Protein AF-A0A135WRJ0-F1 (afdb_monomer)

Mean predicted aligned error: 11.61 Å

Structure (mmCIF, N/CA/C/O backbone):
data_AF-A0A135WRJ0-F1
#
_entry.id   AF-A0A135WRJ0-F1
#
loop_
_atom_site.group_PDB
_atom_site.id
_atom_site.type_symbol
_atom_site.label_atom_id
_atom_site.label_alt_id
_atom_site.label_comp_id
_atom_site.label_asym_id
_atom_site.label_entity_id
_atom_site.label_seq_id
_atom_site.pdbx_PDB_ins_code
_atom_site.Cartn_x
_atom_site.Cartn_y
_atom_site.Cartn_z
_atom_site.occupancy
_atom_site.B_iso_or_equiv
_atom_site.auth_seq_id
_atom_site.auth_comp_id
_atom_site.auth_asym_id
_atom_site.auth_atom_id
_atom_site.pdbx_PDB_model_num
ATOM 1 N N . MET A 1 1 ? -26.596 18.236 38.474 1.00 47.88 1 MET A N 1
ATOM 2 C CA . MET A 1 1 ? -25.865 18.207 37.183 1.00 47.88 1 MET A CA 1
ATOM 3 C C . MET A 1 1 ? -24.815 17.084 37.074 1.00 47.88 1 MET A C 1
ATOM 5 O O . MET A 1 1 ? -24.027 17.114 36.145 1.00 47.88 1 MET A O 1
ATOM 9 N N . LEU A 1 2 ? -24.819 16.057 37.942 1.00 45.91 2 LEU A N 1
ATOM 10 C CA . LEU A 1 2 ? -23.877 14.919 37.869 1.00 45.91 2 LEU A CA 1
ATOM 11 C C . LEU A 1 2 ? -24.401 13.716 37.052 1.00 45.91 2 LEU A C 1
ATOM 13 O O . LEU A 1 2 ? -23.610 12.980 36.483 1.00 45.91 2 LEU A O 1
ATOM 17 N N . GLY A 1 3 ? -25.723 13.526 36.941 1.00 39.59 3 GLY A N 1
ATOM 18 C CA . GLY A 1 3 ? -26.304 12.388 36.202 1.00 39.59 3 GLY A CA 1
ATOM 19 C C . GLY A 1 3 ? -26.286 12.523 34.671 1.00 39.59 3 GLY A C 1
ATOM 20 O O . GLY A 1 3 ? -26.292 11.522 33.960 1.00 39.59 3 GLY A O 1
ATOM 21 N N . VAL A 1 4 ? -26.221 13.753 34.148 1.00 51.75 4 VAL A N 1
ATOM 22 C CA . VAL A 1 4 ? -26.185 14.024 32.695 1.00 51.75 4 VAL A CA 1
ATOM 23 C C . VAL A 1 4 ? -24.780 13.797 32.124 1.00 51.75 4 VAL A C 1
ATOM 25 O O . VAL A 1 4 ? -24.621 13.288 31.024 1.00 51.75 4 VAL A O 1
ATOM 28 N N . SER A 1 5 ? -23.734 14.118 32.885 1.00 48.38 5 SER A N 1
ATOM 29 C CA . SER A 1 5 ? -22.344 13.928 32.457 1.00 48.38 5 SER A CA 1
ATOM 30 C C . SER A 1 5 ? -21.907 12.459 32.455 1.00 48.38 5 SER A C 1
ATOM 32 O O . SER A 1 5 ? -21.094 12.079 31.616 1.00 48.38 5 SER A O 1
ATOM 34 N N . ILE A 1 6 ? -22.463 11.632 33.348 1.00 54.59 6 ILE A N 1
ATOM 35 C CA . ILE A 1 6 ? -22.231 10.177 33.366 1.00 54.59 6 ILE A CA 1
ATOM 36 C C . ILE A 1 6 ? -22.906 9.525 32.152 1.00 54.59 6 ILE A C 1
ATOM 38 O O . ILE A 1 6 ? -22.242 8.854 31.372 1.00 54.59 6 ILE A O 1
ATOM 42 N N . SER A 1 7 ? -24.183 9.838 31.907 1.00 58.84 7 SER A N 1
ATOM 43 C CA . SER A 1 7 ? -24.935 9.295 30.766 1.00 58.84 7 SER A CA 1
ATOM 44 C C . SER A 1 7 ? -24.364 9.702 29.401 1.00 58.84 7 SER A C 1
ATOM 46 O O . SER A 1 7 ? -24.339 8.877 28.491 1.00 58.84 7 SER A O 1
ATOM 48 N N . ILE A 1 8 ? -23.835 10.925 29.251 1.00 60.06 8 ILE A N 1
ATOM 49 C CA . ILE A 1 8 ? -23.139 11.336 28.018 1.00 60.06 8 ILE A CA 1
ATOM 50 C C . ILE A 1 8 ? -21.846 10.533 27.818 1.00 60.06 8 ILE A C 1
ATOM 52 O O . ILE A 1 8 ? -21.597 10.063 26.710 1.00 60.06 8 ILE A O 1
ATOM 56 N N . ARG A 1 9 ? -21.039 10.330 28.868 1.00 54.25 9 ARG A N 1
ATOM 57 C CA . ARG A 1 9 ? -19.802 9.534 28.780 1.00 54.25 9 ARG A CA 1
ATOM 58 C C . ARG A 1 9 ? -20.072 8.077 28.432 1.00 54.25 9 ARG A C 1
ATOM 60 O O . ARG A 1 9 ? -19.397 7.541 27.560 1.00 54.25 9 ARG A O 1
ATOM 67 N N . ASP A 1 10 ? -21.067 7.468 29.063 1.00 59.50 10 ASP A N 1
ATOM 68 C CA . ASP A 1 10 ? -21.429 6.077 28.791 1.00 59.50 10 ASP A CA 1
ATOM 69 C C . ASP A 1 10 ? -21.980 5.926 27.366 1.00 59.50 10 ASP A C 1
ATOM 71 O O . ASP A 1 10 ? -21.628 4.987 26.658 1.00 59.50 10 ASP A O 1
ATOM 75 N N . SER A 1 11 ? -22.750 6.911 26.888 1.00 59.44 11 SER A N 1
ATOM 76 C CA . SER A 1 11 ? -23.227 6.935 25.500 1.00 59.44 11 SER A CA 1
ATOM 77 C C . SER A 1 11 ? -22.118 7.166 24.466 1.00 59.44 11 SER A C 1
ATOM 79 O O . SER A 1 11 ? -22.224 6.664 23.351 1.00 59.44 11 SER A O 1
ATOM 81 N N . ALA A 1 12 ? -21.054 7.897 24.813 1.00 60.91 12 ALA A N 1
ATOM 82 C CA . ALA A 1 12 ? -19.898 8.096 23.940 1.00 60.91 12 ALA A CA 1
ATOM 83 C C . ALA A 1 12 ? -19.056 6.817 23.826 1.00 60.91 12 ALA A C 1
ATOM 85 O O . ALA A 1 12 ? -18.708 6.426 22.719 1.00 60.91 12 ALA A O 1
ATOM 86 N N . LYS A 1 13 ? -18.830 6.120 24.948 1.00 61.38 13 LYS A N 1
ATOM 87 C CA . LYS A 1 13 ? -18.136 4.823 24.970 1.00 61.38 13 LYS A CA 1
ATOM 88 C C . LYS A 1 13 ? -18.880 3.742 24.188 1.00 6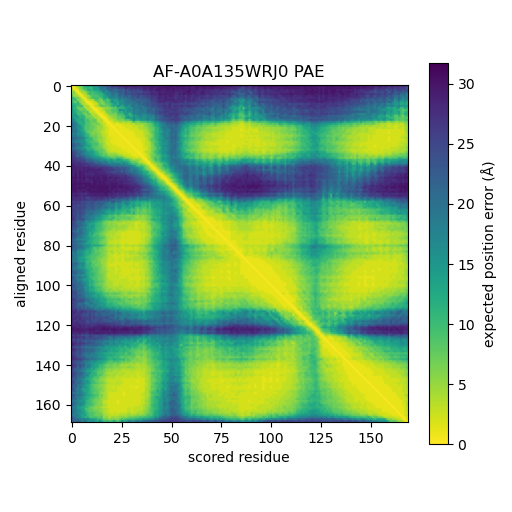1.38 13 LYS A C 1
ATOM 90 O O . LYS A 1 13 ? -18.259 2.981 23.459 1.00 61.38 13 LYS A O 1
ATOM 95 N N . LEU A 1 14 ? -20.209 3.693 24.312 1.00 60.97 14 LEU A N 1
ATOM 96 C CA . LEU A 1 14 ? -21.043 2.781 23.522 1.00 60.97 14 LEU A CA 1
ATOM 97 C C . LEU A 1 14 ? -20.924 3.068 22.020 1.00 60.97 14 LEU A C 1
ATOM 99 O O . LEU A 1 14 ? -20.727 2.143 21.246 1.00 60.97 14 LEU A O 1
ATOM 103 N N . ARG A 1 15 ? -20.952 4.346 21.613 1.00 60.03 15 ARG A N 1
ATOM 104 C CA . ARG A 1 15 ? -20.763 4.727 20.202 1.00 60.03 15 ARG A CA 1
ATOM 105 C C . ARG A 1 15 ? -19.375 4.389 19.668 1.00 60.03 15 ARG A C 1
ATOM 107 O O . ARG A 1 15 ? -19.275 3.998 18.515 1.00 60.03 15 ARG A O 1
ATOM 114 N N . GLU A 1 16 ? -18.324 4.558 20.469 1.00 64.62 16 GLU A N 1
ATOM 115 C CA . GLU A 1 16 ? -16.969 4.152 20.075 1.00 64.62 16 GLU A CA 1
ATOM 116 C C . GLU A 1 16 ? -16.886 2.636 19.874 1.00 64.62 16 GLU A C 1
ATOM 118 O O . GLU A 1 16 ? -16.335 2.193 18.869 1.00 64.62 16 GLU A O 1
ATOM 123 N N . LYS A 1 17 ? -17.508 1.848 20.761 1.00 65.31 17 LYS A N 1
ATOM 124 C CA . LYS A 1 17 ? -17.541 0.384 20.651 1.00 65.31 17 LYS A CA 1
ATOM 125 C C . LYS A 1 17 ? -18.389 -0.110 19.471 1.00 65.31 17 LYS A C 1
ATOM 127 O O . LYS A 1 17 ? -18.013 -1.083 18.827 1.00 65.31 17 LYS A O 1
ATOM 132 N N . ASP A 1 18 ? -19.476 0.587 19.143 1.00 70.06 18 ASP A N 1
ATOM 133 C CA . ASP A 1 18 ? -20.312 0.296 17.969 1.00 70.06 18 ASP A CA 1
ATOM 134 C C . ASP A 1 18 ? -19.599 0.609 16.634 1.00 70.06 18 ASP A C 1
ATOM 136 O O . ASP A 1 18 ? -19.946 0.034 15.602 1.00 70.06 18 ASP A O 1
ATOM 140 N N . ASP A 1 19 ? -18.600 1.500 16.639 1.00 82.25 19 ASP A N 1
ATOM 141 C CA . ASP A 1 19 ? -17.831 1.898 15.448 1.00 82.25 19 ASP A CA 1
ATOM 142 C C . ASP A 1 19 ? -16.608 0.987 15.196 1.00 82.25 19 ASP A C 1
ATOM 144 O O . ASP A 1 19 ? -16.142 0.867 14.060 1.00 82.25 19 ASP A O 1
ATOM 148 N N . LEU A 1 20 ? -16.113 0.282 16.227 1.00 84.56 20 LEU A N 1
ATOM 149 C CA . LEU A 1 20 ? -14.962 -0.634 16.136 1.00 84.56 20 LEU A CA 1
ATOM 150 C C . LEU A 1 20 ? -15.109 -1.713 15.045 1.00 84.56 20 LEU A C 1
ATOM 152 O O . LEU A 1 20 ? -14.179 -1.848 14.248 1.00 84.56 20 LEU A O 1
ATOM 156 N N . PRO A 1 21 ? -16.246 -2.431 14.907 1.00 86.81 21 PRO A N 1
ATOM 157 C CA . PRO A 1 21 ? -16.413 -3.411 13.831 1.00 86.81 21 PRO A CA 1
ATOM 158 C C . PRO A 1 21 ? -16.265 -2.795 12.433 1.00 86.81 21 PRO A C 1
ATOM 160 O O . PRO A 1 21 ? -15.706 -3.414 11.528 1.00 86.81 21 PRO A O 1
ATOM 163 N N . GLY A 1 22 ? -16.732 -1.554 12.256 1.00 87.69 22 GLY A N 1
ATOM 164 C CA . GLY A 1 22 ? -16.588 -0.820 11.001 1.00 87.69 22 GLY A CA 1
ATOM 165 C C . GLY A 1 22 ? -15.132 -0.471 10.694 1.00 87.69 22 GLY A C 1
ATOM 166 O O . GLY A 1 22 ? -14.709 -0.565 9.542 1.00 87.69 22 GLY A O 1
ATOM 167 N N . LYS A 1 23 ? -14.349 -0.107 11.714 1.00 89.62 23 LYS A N 1
ATOM 168 C CA . LYS A 1 23 ? -12.910 0.166 11.579 1.00 89.62 23 LYS A CA 1
ATOM 169 C C . LYS A 1 23 ? -12.112 -1.101 11.276 1.00 89.62 23 LYS A C 1
ATOM 171 O O . LYS A 1 23 ? -11.276 -1.073 10.378 1.00 89.62 23 LYS A O 1
ATOM 176 N N . ILE A 1 24 ? -12.414 -2.203 11.964 1.00 89.81 24 ILE A N 1
ATOM 177 C CA . ILE A 1 24 ? -11.788 -3.516 11.742 1.00 89.81 24 ILE A CA 1
ATOM 178 C C . ILE A 1 24 ? -12.018 -3.972 10.298 1.00 89.81 24 ILE A C 1
ATOM 180 O O . ILE A 1 24 ? -11.052 -4.231 9.585 1.00 89.81 24 ILE A O 1
ATOM 184 N N . SER A 1 25 ? -13.266 -3.935 9.817 1.00 90.50 25 SER A N 1
ATOM 185 C CA . SER A 1 25 ? -13.593 -4.314 8.435 1.00 90.50 25 SER A CA 1
ATOM 186 C C . SER A 1 25 ? -12.852 -3.470 7.388 1.00 90.50 25 SER A C 1
ATOM 188 O O . SER A 1 25 ? -12.479 -3.971 6.330 1.00 90.50 25 SER A O 1
ATOM 190 N N . ARG A 1 26 ? -12.598 -2.185 7.666 1.00 90.81 26 ARG A N 1
ATOM 191 C CA . ARG A 1 26 ? -11.807 -1.319 6.774 1.00 90.81 26 ARG A CA 1
ATOM 192 C C . ARG A 1 26 ? -10.330 -1.689 6.759 1.00 90.81 26 ARG A C 1
ATOM 194 O O . ARG A 1 26 ? -9.721 -1.629 5.695 1.00 90.81 26 ARG A O 1
ATOM 201 N N . ILE A 1 27 ? -9.758 -2.060 7.906 1.00 90.62 27 ILE A N 1
ATOM 202 C CA . ILE A 1 27 ? -8.380 -2.559 7.959 1.00 90.62 27 ILE A CA 1
ATOM 203 C C . ILE A 1 27 ? -8.262 -3.872 7.189 1.00 90.62 27 ILE A C 1
ATOM 205 O O . ILE A 1 27 ? -7.342 -4.007 6.393 1.00 90.62 27 ILE A O 1
ATOM 209 N N . GLU A 1 28 ? -9.208 -4.793 7.364 1.00 89.56 28 GLU A N 1
ATOM 210 C CA . GLU A 1 28 ? -9.234 -6.073 6.643 1.00 89.56 28 GLU A CA 1
ATOM 211 C C . GLU A 1 28 ? -9.296 -5.857 5.126 1.00 89.56 28 GLU A C 1
ATOM 213 O O . GLU A 1 28 ? -8.455 -6.377 4.400 1.00 89.56 28 GLU A O 1
ATOM 218 N N . ASN A 1 29 ? -10.187 -4.980 4.647 1.00 91.56 29 ASN A N 1
ATOM 219 C CA . ASN A 1 29 ? -10.241 -4.619 3.226 1.00 91.56 29 ASN A CA 1
ATOM 220 C C . ASN A 1 29 ? -8.918 -4.013 2.720 1.00 91.56 29 ASN A C 1
ATOM 222 O O . ASN A 1 29 ? -8.497 -4.282 1.593 1.00 91.56 29 ASN A O 1
ATOM 226 N N . ALA A 1 30 ? -8.262 -3.176 3.530 1.00 89.44 30 ALA A N 1
ATOM 227 C CA . ALA A 1 30 ? -6.980 -2.584 3.168 1.00 89.44 30 ALA A CA 1
ATOM 228 C C . ALA A 1 30 ? -5.862 -3.640 3.120 1.00 89.44 30 ALA A C 1
ATOM 230 O O . ALA A 1 30 ? -5.056 -3.610 2.192 1.00 89.44 30 ALA A O 1
ATOM 231 N N . ILE A 1 31 ? -5.837 -4.586 4.063 1.00 88.44 31 ILE A N 1
ATOM 232 C CA . ILE A 1 31 ? -4.907 -5.724 4.074 1.00 88.44 31 ILE A CA 1
ATOM 233 C C . ILE A 1 31 ? -5.119 -6.592 2.829 1.00 88.44 31 ILE A C 1
ATOM 235 O O . ILE A 1 31 ? -4.153 -6.821 2.106 1.00 88.44 31 ILE A O 1
ATOM 239 N N . ASP A 1 32 ? -6.362 -6.946 2.492 1.00 87.38 32 ASP A N 1
ATOM 240 C CA . ASP A 1 32 ? -6.693 -7.717 1.283 1.00 87.38 32 ASP A CA 1
ATOM 241 C C . ASP A 1 32 ? -6.173 -7.038 0.004 1.00 87.38 32 ASP A C 1
ATOM 243 O O . ASP A 1 32 ? -5.689 -7.687 -0.928 1.00 87.38 32 ASP A O 1
ATOM 247 N N . ILE A 1 33 ? -6.260 -5.704 -0.073 1.00 86.69 33 ILE A N 1
ATOM 248 C CA . ILE A 1 33 ? -5.697 -4.943 -1.196 1.00 86.69 33 ILE A CA 1
ATOM 249 C C . ILE A 1 33 ? -4.172 -5.091 -1.234 1.00 86.69 33 ILE A C 1
ATOM 251 O O . ILE A 1 33 ? -3.619 -5.292 -2.315 1.00 86.69 33 ILE A O 1
ATOM 255 N N . LEU A 1 34 ? -3.493 -4.984 -0.089 1.00 84.69 34 LEU A N 1
ATOM 256 C CA . LEU A 1 34 ? -2.032 -5.065 0.003 1.00 84.69 34 LEU A CA 1
ATOM 257 C C . LEU A 1 34 ? -1.502 -6.475 -0.292 1.00 84.69 34 LEU A C 1
ATOM 259 O O . LEU A 1 34 ? -0.503 -6.605 -0.999 1.00 84.69 34 LEU A O 1
ATOM 263 N N . GLU A 1 35 ? -2.181 -7.526 0.167 1.00 79.25 35 GLU A N 1
ATOM 264 C CA . GLU A 1 35 ? -1.804 -8.916 -0.119 1.00 79.25 35 GLU A CA 1
ATOM 265 C C . GLU A 1 35 ? -1.835 -9.204 -1.628 1.00 79.25 35 GLU A C 1
ATOM 267 O O . GLU A 1 35 ? -0.894 -9.771 -2.193 1.00 79.25 35 GLU A O 1
ATOM 272 N N . ARG A 1 36 ? -2.850 -8.692 -2.332 1.00 73.56 36 ARG A N 1
ATOM 273 C CA . ARG A 1 36 ? -2.940 -8.809 -3.797 1.00 73.56 36 ARG A CA 1
ATOM 274 C C . ARG A 1 36 ? -1.803 -8.090 -4.522 1.00 73.56 36 ARG A C 1
ATOM 276 O O . ARG A 1 36 ? -1.426 -8.509 -5.612 1.00 73.56 36 ARG A O 1
ATOM 283 N N . VAL A 1 37 ? -1.229 -7.037 -3.935 1.00 71.12 37 VAL A N 1
ATOM 284 C CA . VAL A 1 37 ? -0.036 -6.370 -4.486 1.00 71.12 37 VAL A CA 1
ATOM 285 C C . VAL A 1 37 ? 1.199 -7.254 -4.353 1.00 71.12 37 VAL A C 1
ATOM 287 O O . VAL A 1 37 ? 1.966 -7.377 -5.307 1.00 71.12 37 VAL A O 1
ATOM 290 N N . THR A 1 38 ? 1.376 -7.925 -3.214 1.00 60.59 38 THR A N 1
ATOM 291 C CA . THR A 1 38 ? 2.508 -8.845 -3.020 1.00 60.59 38 THR A CA 1
ATOM 292 C C . THR A 1 38 ? 2.460 -10.069 -3.941 1.00 60.59 38 THR A C 1
ATOM 294 O O . THR A 1 38 ? 3.509 -10.583 -4.332 1.00 60.59 38 THR A O 1
ATOM 297 N N . GLU A 1 39 ? 1.271 -10.502 -4.368 1.00 54.69 39 GLU A N 1
ATOM 298 C CA . GLU A 1 39 ? 1.111 -11.562 -5.374 1.00 54.69 39 GLU A CA 1
ATOM 299 C C . GLU A 1 39 ? 1.526 -11.119 -6.788 1.00 54.69 39 GLU A C 1
ATOM 301 O O . GLU A 1 39 ? 2.074 -11.922 -7.548 1.00 54.69 39 GLU A O 1
ATOM 306 N N . ILE A 1 40 ? 1.313 -9.843 -7.136 1.00 53.94 40 ILE A N 1
ATOM 307 C CA . ILE A 1 40 ? 1.732 -9.263 -8.425 1.00 53.94 40 ILE A CA 1
ATOM 308 C C . ILE A 1 40 ? 3.268 -9.236 -8.529 1.00 53.94 40 ILE A C 1
ATOM 310 O O . ILE A 1 40 ? 3.820 -9.536 -9.590 1.00 53.94 40 ILE A O 1
ATOM 314 N N . ASP A 1 41 ? 3.961 -8.965 -7.421 1.00 45.47 41 ASP A N 1
ATOM 315 C CA . ASP A 1 41 ? 5.427 -8.854 -7.361 1.00 45.47 41 ASP A CA 1
ATOM 316 C C . ASP A 1 41 ? 6.137 -10.230 -7.461 1.00 45.47 41 ASP A C 1
ATOM 318 O O . ASP A 1 41 ? 7.195 -10.375 -8.078 1.00 45.47 41 ASP A O 1
ATOM 322 N N . LEU A 1 42 ? 5.511 -11.303 -6.954 1.00 37.72 42 LEU A N 1
ATOM 323 C CA . LEU A 1 42 ? 6.041 -12.677 -7.038 1.00 37.72 42 LEU A CA 1
ATOM 324 C C . LEU A 1 42 ? 5.942 -13.306 -8.441 1.00 37.72 42 LEU A C 1
ATOM 326 O O . LEU A 1 42 ? 6.591 -14.322 -8.706 1.00 37.72 42 LEU A O 1
ATOM 330 N N . ALA A 1 43 ? 5.167 -12.717 -9.356 1.00 35.69 43 ALA A N 1
ATOM 331 C CA . ALA A 1 43 ? 5.040 -13.200 -10.731 1.00 35.69 43 ALA A CA 1
ATOM 332 C C . ALA A 1 43 ? 6.171 -12.709 -11.656 1.00 35.69 43 ALA A C 1
ATOM 334 O O . ALA A 1 43 ? 6.402 -13.306 -12.713 1.00 35.69 43 ALA A O 1
ATOM 335 N N . PHE A 1 44 ? 6.918 -11.669 -11.267 1.00 41.06 44 PHE A N 1
ATOM 336 C CA . PHE A 1 44 ? 8.042 -11.136 -12.043 1.00 41.06 44 PHE A CA 1
ATOM 337 C C . PHE A 1 44 ? 9.346 -11.904 -11.741 1.00 41.06 44 PHE A C 1
ATOM 339 O O . PHE A 1 44 ? 10.383 -11.348 -11.374 1.00 41.06 44 PHE A O 1
ATOM 346 N N . ASP A 1 45 ? 9.306 -13.236 -11.873 1.00 37.72 45 ASP A N 1
ATOM 347 C CA . ASP A 1 45 ? 10.476 -14.088 -11.659 1.00 37.72 45 ASP A CA 1
ATOM 348 C C . ASP A 1 45 ? 11.536 -13.836 -12.747 1.00 37.72 45 ASP A C 1
ATOM 350 O O . ASP A 1 45 ? 11.454 -14.301 -13.893 1.00 37.72 45 ASP A O 1
ATOM 354 N N . ALA A 1 46 ? 12.592 -13.130 -12.337 1.00 37.84 46 ALA A N 1
ATOM 355 C CA . ALA A 1 46 ? 13.803 -12.842 -13.098 1.00 37.84 46 ALA A CA 1
ATOM 356 C C . ALA A 1 46 ? 14.528 -14.098 -13.637 1.00 37.84 46 ALA A C 1
ATOM 358 O O . ALA A 1 46 ? 15.485 -13.978 -14.405 1.00 37.84 46 ALA A O 1
ATOM 359 N N . ARG A 1 47 ? 14.115 -15.317 -13.257 1.00 35.94 47 ARG A N 1
ATOM 360 C CA . ARG A 1 47 ? 14.680 -16.571 -13.784 1.00 35.94 47 ARG A CA 1
ATOM 361 C C . ARG A 1 47 ? 14.085 -17.025 -15.114 1.00 35.94 47 ARG A C 1
ATOM 363 O O . ARG A 1 47 ? 14.731 -17.827 -15.789 1.00 35.94 47 ARG A O 1
ATOM 370 N N . SER A 1 48 ? 12.926 -16.516 -15.536 1.00 38.59 48 SER A N 1
ATOM 371 C CA . SER A 1 48 ? 12.309 -16.965 -16.796 1.00 38.59 48 SER A CA 1
ATOM 372 C C . SER A 1 48 ? 12.938 -16.349 -18.058 1.00 38.59 48 SER A C 1
ATOM 374 O O . SER A 1 48 ? 12.683 -16.823 -19.162 1.00 38.59 48 SER A O 1
ATOM 376 N N . HIS A 1 49 ? 13.804 -15.337 -17.921 1.00 38.34 49 HIS A N 1
ATOM 377 C CA . HIS A 1 49 ? 14.359 -14.576 -19.052 1.00 38.34 49 HIS A CA 1
ATOM 378 C C . HIS A 1 49 ? 15.828 -14.912 -19.368 1.00 38.34 49 HIS A C 1
ATOM 380 O O . HIS A 1 49 ? 16.540 -14.131 -20.001 1.00 38.34 49 HIS A O 1
ATOM 386 N N . LYS A 1 50 ? 16.314 -16.099 -18.977 1.00 30.58 50 LYS A N 1
ATOM 387 C CA . LYS A 1 50 ? 17.598 -16.598 -19.491 1.00 30.58 50 LYS A CA 1
ATOM 388 C C . LYS A 1 50 ? 17.455 -16.936 -20.980 1.00 30.58 50 LYS A C 1
ATOM 390 O O . LYS A 1 50 ? 16.827 -17.923 -21.345 1.00 30.58 50 LYS A O 1
ATOM 395 N N . ASN A 1 51 ? 18.116 -16.139 -21.816 1.00 31.52 51 ASN A N 1
ATOM 396 C CA . ASN A 1 51 ? 18.426 -16.413 -23.223 1.00 31.52 51 ASN A CA 1
ATOM 397 C C . ASN A 1 51 ? 17.247 -16.438 -24.202 1.00 31.52 51 ASN A C 1
ATOM 399 O O . ASN A 1 51 ? 17.069 -17.401 -24.950 1.00 31.52 51 ASN A O 1
ATOM 403 N N . ARG A 1 52 ? 16.513 -15.334 -24.315 1.00 28.39 52 ARG A N 1
ATOM 404 C CA . ARG A 1 52 ? 15.875 -15.000 -25.593 1.00 28.39 52 ARG A CA 1
ATOM 405 C C . ARG A 1 52 ? 16.269 -13.580 -25.942 1.00 28.39 52 ARG A C 1
ATOM 407 O O . ARG A 1 52 ? 16.187 -12.705 -25.091 1.00 28.39 52 ARG A O 1
ATOM 414 N N . PHE A 1 53 ? 16.735 -13.362 -27.168 1.00 31.41 53 PHE A N 1
ATOM 415 C CA . PHE A 1 53 ? 16.714 -12.029 -27.757 1.00 31.41 53 PHE A CA 1
ATOM 416 C C . PHE A 1 53 ? 15.254 -11.580 -27.693 1.00 31.41 53 PHE A C 1
ATOM 418 O O . PHE A 1 53 ? 14.429 -12.055 -28.472 1.00 31.41 53 PHE A O 1
ATOM 425 N N . VAL A 1 54 ? 14.909 -10.791 -26.675 1.00 37.09 54 VAL A N 1
ATOM 426 C CA . VAL A 1 54 ? 13.553 -10.290 -26.496 1.00 37.09 54 VAL A CA 1
ATOM 427 C C . VAL A 1 54 ? 13.367 -9.274 -27.611 1.00 37.09 54 VAL A C 1
ATOM 429 O O . VAL A 1 54 ? 13.936 -8.185 -27.575 1.00 37.09 54 VAL A O 1
ATOM 432 N N . GLN A 1 55 ? 12.619 -9.656 -28.646 1.00 38.28 55 GLN A N 1
ATOM 433 C CA . GLN A 1 55 ? 11.903 -8.676 -29.447 1.00 38.28 55 GLN A CA 1
ATOM 434 C C . GLN A 1 55 ? 10.993 -7.947 -28.463 1.00 38.28 55 GLN A C 1
ATOM 436 O O . GLN A 1 55 ? 9.953 -8.465 -28.069 1.00 38.28 55 GLN A O 1
ATOM 441 N N . VAL A 1 56 ? 11.456 -6.796 -27.983 1.00 45.00 56 VAL A N 1
ATOM 442 C CA . VAL A 1 56 ? 10.641 -5.897 -27.179 1.00 45.00 56 VAL A CA 1
ATOM 443 C C . VAL A 1 56 ? 9.636 -5.301 -28.145 1.00 45.00 56 VAL A C 1
ATOM 445 O O . VAL A 1 56 ? 9.969 -4.430 -28.949 1.00 45.00 56 VAL A O 1
ATOM 448 N N . ASP A 1 57 ? 8.428 -5.848 -28.138 1.00 50.38 57 ASP A N 1
ATOM 449 C CA . ASP A 1 57 ? 7.306 -5.185 -28.766 1.00 50.38 57 ASP A CA 1
ATOM 450 C C . ASP A 1 57 ? 6.811 -4.065 -27.840 1.00 50.38 57 ASP A C 1
ATOM 452 O O . ASP A 1 57 ? 7.027 -4.065 -26.624 1.00 50.38 57 ASP A O 1
ATOM 456 N N . TYR A 1 58 ? 6.145 -3.072 -28.419 1.00 49.50 58 TYR A N 1
ATOM 457 C CA . TYR A 1 58 ? 5.540 -1.982 -27.659 1.00 49.50 58 TYR A CA 1
ATOM 458 C C . TYR A 1 58 ? 4.581 -2.483 -26.560 1.00 49.50 58 TYR A C 1
ATOM 460 O O . TYR A 1 58 ? 4.368 -1.772 -25.582 1.00 49.50 58 TYR A O 1
ATOM 468 N N . SER A 1 59 ? 4.048 -3.708 -26.672 1.00 55.00 59 SER A N 1
ATOM 469 C CA . SER A 1 59 ? 3.126 -4.288 -25.689 1.00 55.00 59 SER A CA 1
ATOM 470 C C . SER A 1 59 ? 3.774 -4.495 -24.317 1.00 55.00 59 SER A C 1
ATOM 472 O O . SER A 1 59 ? 3.140 -4.235 -23.298 1.00 55.00 59 SER A O 1
ATOM 474 N N . THR A 1 60 ? 5.060 -4.859 -24.277 1.00 58.09 60 THR A N 1
ATOM 475 C CA . THR A 1 60 ? 5.800 -5.025 -23.014 1.00 58.09 60 THR A CA 1
ATOM 476 C C . THR A 1 60 ? 5.984 -3.685 -22.300 1.00 58.09 60 THR A C 1
ATOM 478 O O . THR A 1 60 ? 5.827 -3.596 -21.087 1.00 58.09 60 THR A O 1
ATOM 481 N N . MET A 1 61 ? 6.261 -2.621 -23.060 1.00 56.91 61 MET A N 1
ATOM 482 C CA . MET A 1 61 ? 6.409 -1.269 -22.518 1.00 56.91 61 MET A CA 1
ATOM 483 C C . MET A 1 61 ? 5.081 -0.724 -21.977 1.00 56.91 61 MET A C 1
ATOM 485 O O . MET A 1 61 ? 5.058 -0.147 -20.894 1.00 56.91 61 MET A O 1
ATOM 489 N N . TYR A 1 62 ? 3.975 -0.933 -22.702 1.00 60.22 62 TYR A N 1
ATOM 490 C CA . TYR A 1 62 ? 2.642 -0.548 -22.228 1.00 60.22 62 TYR A CA 1
ATOM 491 C C . TYR A 1 62 ? 2.251 -1.300 -20.957 1.00 60.22 62 TYR A C 1
ATOM 493 O O . TYR A 1 62 ? 1.764 -0.674 -20.026 1.00 60.22 62 TYR A O 1
ATOM 501 N N . LYS A 1 63 ? 2.552 -2.601 -20.874 1.00 64.75 63 LYS A N 1
ATOM 502 C CA . LYS A 1 63 ? 2.279 -3.393 -19.672 1.00 64.75 63 LYS A CA 1
ATOM 503 C C . LYS A 1 63 ? 3.022 -2.864 -18.441 1.00 64.75 63 LYS A C 1
ATOM 505 O O . LYS A 1 63 ? 2.407 -2.717 -17.396 1.00 64.75 63 LYS A O 1
ATOM 510 N N . ILE A 1 64 ? 4.309 -2.529 -18.577 1.00 62.53 64 ILE A N 1
ATOM 511 C CA . ILE A 1 64 ? 5.081 -1.911 -17.488 1.00 62.53 64 ILE A CA 1
ATOM 512 C C . ILE 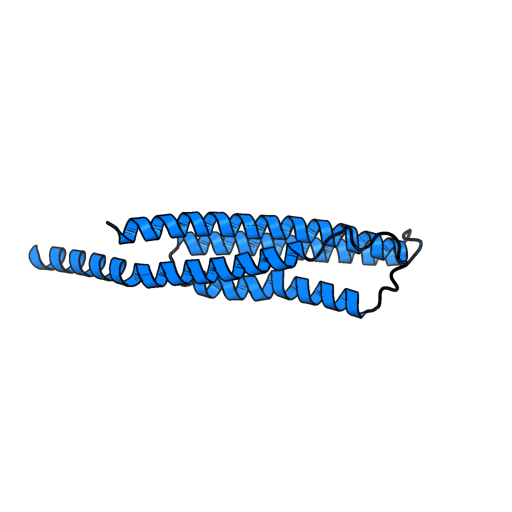A 1 64 ? 4.406 -0.602 -17.057 1.00 62.53 64 ILE A C 1
ATOM 514 O O . ILE A 1 64 ? 4.145 -0.405 -15.880 1.00 62.53 64 ILE A O 1
ATOM 518 N N . LEU A 1 65 ? 4.050 0.279 -17.993 1.00 63.78 65 LEU A N 1
ATOM 519 C CA . LEU A 1 65 ? 3.392 1.547 -17.653 1.00 63.78 65 LEU A CA 1
ATOM 520 C C . LEU A 1 65 ? 2.024 1.359 -16.971 1.00 63.78 65 LEU A C 1
ATOM 522 O O . LEU A 1 65 ? 1.712 2.096 -16.034 1.00 63.78 65 LEU A O 1
ATOM 526 N N . ASP A 1 66 ? 1.236 0.376 -17.407 1.00 67.12 66 ASP A N 1
ATOM 527 C CA . ASP A 1 66 ? -0.057 0.038 -16.805 1.00 67.12 66 ASP A CA 1
ATOM 528 C C . ASP A 1 66 ? 0.112 -0.504 -15.376 1.00 67.12 66 ASP A C 1
ATOM 530 O O . ASP A 1 66 ? -0.565 -0.030 -14.460 1.00 67.12 66 ASP A O 1
ATOM 534 N N . ASP A 1 67 ? 1.061 -1.424 -15.162 1.00 69.62 67 ASP A N 1
ATOM 535 C CA . ASP A 1 67 ? 1.387 -1.979 -13.842 1.00 69.62 67 ASP A CA 1
ATOM 536 C C . ASP A 1 67 ? 1.866 -0.863 -12.890 1.00 69.62 67 ASP A C 1
ATOM 538 O O . ASP A 1 67 ? 1.434 -0.774 -11.739 1.00 69.62 67 ASP A O 1
ATOM 542 N N . TYR A 1 68 ? 2.684 0.071 -13.385 1.00 71.81 68 TYR A N 1
ATOM 543 C CA . TYR A 1 68 ? 3.118 1.244 -12.623 1.00 71.81 68 TYR A CA 1
ATOM 544 C C . TYR A 1 68 ? 1.953 2.145 -12.220 1.00 71.81 68 TYR A C 1
ATOM 546 O O . TYR A 1 68 ? 1.888 2.594 -11.073 1.00 71.81 68 TYR A O 1
ATOM 554 N N . ASN A 1 69 ? 1.037 2.436 -13.142 1.00 74.31 69 ASN A N 1
ATOM 555 C CA . ASN A 1 69 ? -0.123 3.272 -12.854 1.00 74.31 69 ASN A CA 1
ATOM 556 C C . ASN A 1 69 ? -1.060 2.604 -11.833 1.00 74.31 69 ASN A C 1
ATOM 558 O O . ASN A 1 69 ? -1.544 3.264 -10.908 1.00 74.31 69 ASN A O 1
ATOM 562 N N . GLU A 1 70 ? -1.269 1.287 -11.935 1.00 81.38 70 GLU A N 1
ATOM 563 C CA . GLU A 1 70 ? -2.047 0.545 -10.938 1.00 81.38 70 GLU A CA 1
ATOM 564 C C . GLU A 1 70 ? -1.403 0.664 -9.544 1.00 81.38 70 GLU A C 1
ATOM 566 O O . GLU A 1 70 ? -2.079 1.037 -8.579 1.00 81.38 70 GLU A O 1
ATOM 571 N N . LEU A 1 71 ? -0.088 0.438 -9.446 1.00 79.88 71 LEU A N 1
ATOM 572 C CA . LEU A 1 71 ? 0.651 0.394 -8.180 1.00 79.88 71 LEU A CA 1
ATOM 573 C C . LEU A 1 71 ? 0.956 1.769 -7.565 1.00 79.88 71 LEU A C 1
ATOM 575 O O . LEU A 1 71 ? 1.110 1.874 -6.349 1.00 79.88 71 LEU A O 1
ATOM 579 N N . THR A 1 72 ? 1.063 2.835 -8.356 1.00 82.12 72 THR A N 1
ATOM 580 C CA . THR A 1 72 ? 1.436 4.172 -7.846 1.00 82.12 72 THR A CA 1
ATOM 581 C C . THR A 1 72 ? 0.272 5.150 -7.758 1.00 82.12 72 THR A C 1
ATOM 583 O O . THR A 1 72 ? 0.339 6.106 -6.982 1.00 82.12 72 THR A O 1
ATOM 586 N N . GLU A 1 73 ? -0.823 4.902 -8.480 1.00 83.88 73 GLU A N 1
ATOM 587 C CA . GLU A 1 73 ? -1.993 5.776 -8.458 1.00 83.88 73 GLU A CA 1
ATOM 588 C C . GLU A 1 73 ? -3.270 5.082 -7.998 1.00 83.88 73 GLU A C 1
ATOM 590 O O . GLU A 1 73 ? -3.964 5.598 -7.116 1.00 83.88 73 GLU A O 1
ATOM 595 N N . ILE A 1 74 ? -3.623 3.954 -8.616 1.00 86.19 74 ILE A N 1
ATOM 596 C CA . ILE A 1 74 ? -4.950 3.352 -8.442 1.00 86.19 74 ILE A CA 1
ATOM 597 C C . ILE A 1 74 ? -5.069 2.716 -7.057 1.00 86.19 74 ILE A C 1
ATOM 599 O O . ILE A 1 74 ? -6.013 3.027 -6.324 1.00 86.19 74 ILE A O 1
ATOM 603 N N . ILE A 1 75 ? -4.109 1.881 -6.658 1.00 87.19 75 ILE A N 1
ATOM 604 C CA . ILE A 1 75 ? -4.110 1.240 -5.339 1.00 87.19 75 ILE A CA 1
ATOM 605 C C . ILE A 1 75 ? -4.008 2.266 -4.199 1.00 87.19 75 ILE A C 1
ATOM 607 O O . ILE A 1 75 ? -4.859 2.224 -3.307 1.00 87.19 75 ILE A O 1
ATOM 611 N N . PRO A 1 76 ? -3.099 3.262 -4.227 1.00 89.81 76 PRO A N 1
ATOM 612 C CA . PRO A 1 76 ? -3.081 4.308 -3.203 1.00 89.81 76 PRO A CA 1
ATOM 613 C C . PRO A 1 76 ? -4.397 5.092 -3.091 1.00 89.81 76 PRO A C 1
ATOM 615 O O . PRO A 1 76 ? -4.780 5.503 -1.993 1.00 89.81 76 PRO A O 1
ATOM 618 N N . LYS A 1 77 ? -5.124 5.307 -4.198 1.00 89.50 77 LYS A N 1
ATOM 619 C CA . LYS A 1 77 ? -6.463 5.925 -4.162 1.00 89.50 77 LYS A CA 1
ATOM 620 C C . LYS A 1 77 ? -7.502 5.007 -3.512 1.00 89.50 77 LYS A C 1
ATOM 622 O O . LYS A 1 77 ? -8.335 5.517 -2.766 1.00 89.50 77 LYS A O 1
ATOM 627 N N . LYS A 1 78 ? -7.457 3.693 -3.771 1.00 88.31 78 LYS A N 1
ATOM 628 C CA . LYS A 1 78 ? -8.342 2.703 -3.129 1.00 88.31 78 LYS A CA 1
ATOM 629 C C . LYS A 1 78 ? -8.122 2.692 -1.613 1.00 88.31 78 LYS A C 1
ATOM 631 O O . LYS A 1 78 ? -9.070 2.943 -0.877 1.00 88.31 78 LYS A O 1
ATOM 636 N N . LEU A 1 79 ? -6.867 2.555 -1.172 1.00 90.25 79 LEU A N 1
ATOM 637 C CA . LEU A 1 79 ? -6.497 2.524 0.250 1.00 90.25 79 LEU A CA 1
ATOM 638 C C . LEU A 1 79 ? -6.963 3.779 0.998 1.00 90.25 79 LEU A C 1
ATOM 640 O O . LEU A 1 79 ? -7.517 3.685 2.088 1.00 90.25 79 LEU A O 1
ATOM 644 N N . LYS A 1 80 ? -6.828 4.967 0.396 1.00 91.00 80 LYS A N 1
ATOM 645 C CA . LYS A 1 80 ? -7.266 6.231 1.011 1.00 91.00 80 LYS A CA 1
ATOM 646 C C . LYS A 1 80 ? -8.678 6.155 1.607 1.00 91.00 80 LYS A C 1
ATOM 648 O O . LYS A 1 80 ? -8.911 6.689 2.689 1.00 91.00 80 LYS A O 1
ATOM 653 N N . ASN A 1 81 ? -9.613 5.531 0.891 1.00 84.38 81 ASN A N 1
ATOM 654 C CA . ASN A 1 81 ? -11.019 5.491 1.284 1.00 84.38 81 ASN A CA 1
ATOM 655 C C . ASN A 1 81 ? -11.277 4.619 2.514 1.00 84.38 81 ASN A C 1
ATOM 657 O O . ASN A 1 81 ? -12.278 4.842 3.188 1.00 84.38 81 ASN A O 1
ATOM 661 N N . ASP A 1 82 ? -10.390 3.681 2.828 1.00 87.81 82 ASP A N 1
ATOM 662 C CA . ASP A 1 82 ? -10.487 2.872 4.041 1.00 87.81 82 ASP A CA 1
ATOM 663 C C . ASP A 1 82 ? -9.842 3.601 5.219 1.00 87.81 82 ASP A C 1
ATOM 665 O O . ASP A 1 82 ? -10.455 3.757 6.276 1.00 87.81 82 ASP A O 1
ATOM 669 N N . PHE A 1 83 ? -8.663 4.180 4.991 1.00 87.81 83 PHE A N 1
ATOM 670 C CA . PHE A 1 83 ? -7.867 4.844 6.021 1.00 87.81 83 PHE A CA 1
ATOM 671 C C . PHE A 1 83 ? -8.520 6.080 6.655 1.00 87.81 83 PHE A C 1
ATOM 673 O O . PHE A 1 83 ? -8.339 6.311 7.849 1.00 87.81 83 PHE A O 1
ATOM 680 N N . ILE A 1 84 ? -9.293 6.872 5.901 1.00 85.06 84 ILE A N 1
ATOM 681 C CA . ILE A 1 84 ? -9.929 8.102 6.425 1.00 85.06 84 ILE A CA 1
ATOM 682 C C . ILE A 1 84 ? -10.925 7.810 7.560 1.00 85.06 84 ILE A C 1
ATOM 684 O O . ILE A 1 84 ? -11.182 8.680 8.391 1.00 85.06 84 ILE A O 1
ATOM 688 N N . TYR A 1 85 ? -11.495 6.606 7.597 1.00 86.06 85 TYR A N 1
ATOM 689 C CA . TYR A 1 85 ? -12.567 6.251 8.527 1.00 86.06 85 TYR A CA 1
ATOM 690 C C . TYR A 1 85 ? -12.122 5.301 9.647 1.00 86.06 85 TYR A C 1
ATOM 692 O O . TYR A 1 85 ? -12.974 4.833 10.394 1.00 86.06 85 TYR A O 1
ATOM 700 N N . ILE A 1 86 ? -10.824 5.006 9.766 1.00 86.75 86 ILE A N 1
ATOM 701 C CA . ILE A 1 86 ? -10.288 4.219 10.886 1.00 86.75 86 ILE A CA 1
ATOM 702 C C . ILE A 1 86 ? -10.040 5.159 12.070 1.00 86.75 86 ILE A C 1
ATOM 704 O O . ILE A 1 86 ? -10.816 5.190 13.024 1.00 86.75 86 ILE A O 1
ATOM 708 N N . ASP A 1 87 ? -8.985 5.970 11.985 1.00 86.75 87 ASP A N 1
ATOM 709 C CA . ASP A 1 87 ? -8.661 7.038 12.926 1.00 86.75 87 ASP A CA 1
ATOM 710 C C . ASP A 1 87 ? -7.565 7.963 12.357 1.00 86.75 87 ASP A C 1
ATOM 712 O O . ASP A 1 87 ? -7.103 7.822 11.219 1.00 86.75 87 ASP A O 1
ATOM 716 N N . ALA A 1 88 ? -7.153 8.950 13.157 1.00 88.25 88 ALA A N 1
ATOM 717 C CA . ALA A 1 88 ? -6.111 9.893 12.772 1.00 88.25 88 ALA A CA 1
ATOM 718 C C . ALA A 1 88 ? -4.740 9.224 12.586 1.00 88.25 88 ALA A C 1
ATOM 720 O O . ALA A 1 88 ? -3.975 9.656 11.727 1.00 88.25 88 ALA A O 1
ATOM 721 N N . GLU A 1 89 ? -4.421 8.196 13.373 1.00 91.00 89 GLU A N 1
ATOM 722 C CA . GLU A 1 89 ? -3.131 7.511 13.316 1.00 91.00 89 GLU A CA 1
ATOM 723 C C . GLU A 1 89 ? -2.994 6.728 12.010 1.00 91.00 89 GLU A C 1
ATOM 725 O O . GLU A 1 89 ? -2.029 6.926 11.271 1.00 91.00 89 GLU A O 1
ATOM 730 N N . ALA A 1 90 ? -4.006 5.929 11.668 1.00 90.62 90 ALA A N 1
ATOM 731 C CA . ALA A 1 90 ? -4.093 5.215 10.406 1.00 90.62 90 ALA A CA 1
ATOM 732 C C . ALA A 1 90 ? -3.985 6.199 9.234 1.00 90.62 90 ALA A C 1
ATOM 734 O O . ALA A 1 90 ? -3.176 6.004 8.325 1.00 90.62 90 ALA A O 1
ATOM 735 N N . TYR A 1 91 ? -4.715 7.318 9.260 1.00 91.31 91 TYR A N 1
ATOM 736 C CA . TYR A 1 91 ? -4.607 8.306 8.187 1.00 91.31 91 TYR A CA 1
ATOM 737 C C . TYR A 1 91 ? -3.184 8.884 8.043 1.00 91.31 91 TYR A C 1
ATOM 739 O O . TYR A 1 91 ? -2.726 9.111 6.923 1.00 91.31 91 TYR A O 1
ATOM 747 N N . GLN A 1 92 ? -2.438 9.059 9.141 1.00 92.06 92 GLN A N 1
ATOM 748 C CA . GLN A 1 92 ? -1.017 9.432 9.076 1.00 92.06 92 GLN A CA 1
ATOM 749 C C . GLN A 1 92 ? -0.137 8.319 8.487 1.00 92.06 92 GLN A C 1
ATOM 751 O O . GLN A 1 92 ? 0.804 8.621 7.750 1.00 92.06 92 GLN A O 1
ATOM 756 N N . MET A 1 93 ? -0.433 7.041 8.756 1.00 93.38 93 MET A N 1
ATOM 757 C CA . MET A 1 93 ? 0.230 5.913 8.081 1.00 93.38 93 MET A CA 1
ATOM 758 C C . MET A 1 93 ? 0.025 6.002 6.563 1.00 93.38 93 MET A C 1
ATOM 760 O O . MET A 1 93 ? 1.001 5.964 5.814 1.00 93.38 93 MET A O 1
ATOM 764 N N . TYR A 1 94 ? -1.213 6.243 6.116 1.00 93.69 94 TYR A N 1
ATOM 765 C CA . TYR A 1 94 ? -1.532 6.433 4.699 1.00 93.69 94 TYR A CA 1
ATOM 766 C C . TYR A 1 94 ? -0.781 7.612 4.069 1.00 93.69 94 TYR A C 1
ATOM 768 O O . TYR A 1 94 ? -0.247 7.475 2.970 1.00 93.69 94 TYR A O 1
ATOM 776 N N . LEU A 1 95 ? -0.729 8.771 4.736 1.00 93.56 95 LEU A N 1
ATOM 777 C CA . LEU A 1 95 ? -0.026 9.941 4.201 1.00 93.56 95 LEU A CA 1
ATOM 778 C C . LEU A 1 95 ? 1.467 9.656 4.002 1.00 93.56 95 LEU A C 1
ATOM 780 O O . LEU A 1 95 ? 1.993 9.931 2.927 1.00 93.56 95 LEU A O 1
ATOM 784 N N . ARG A 1 96 ? 2.123 9.031 4.988 1.00 94.38 96 ARG A N 1
ATOM 785 C CA . ARG A 1 96 ? 3.537 8.637 4.880 1.00 94.38 96 ARG A CA 1
ATOM 786 C C . ARG A 1 96 ? 3.768 7.651 3.736 1.00 94.38 96 ARG A C 1
ATOM 788 O O . ARG A 1 96 ? 4.669 7.867 2.930 1.00 94.38 96 ARG A O 1
ATOM 795 N N . PHE A 1 97 ? 2.929 6.621 3.637 1.00 93.88 97 PHE A N 1
ATOM 796 C CA . PHE A 1 97 ? 2.958 5.660 2.535 1.00 93.88 97 PHE A CA 1
ATOM 797 C C . PHE A 1 97 ? 2.817 6.358 1.176 1.00 93.88 97 PHE A C 1
ATOM 799 O O . PHE A 1 97 ? 3.638 6.171 0.280 1.00 93.88 97 PHE A O 1
ATOM 806 N N . LYS A 1 98 ? 1.801 7.213 1.029 1.00 93.62 98 LYS A N 1
ATOM 807 C CA . LYS A 1 98 ? 1.526 7.941 -0.210 1.00 93.62 98 LYS A CA 1
ATOM 808 C C . LYS A 1 98 ? 2.720 8.807 -0.615 1.00 93.62 98 LYS A C 1
ATOM 810 O O . LYS A 1 98 ? 3.106 8.783 -1.781 1.00 93.62 98 LYS A O 1
ATOM 815 N N . ASP A 1 99 ? 3.305 9.542 0.326 1.00 92.69 99 ASP A N 1
ATOM 816 C CA . ASP A 1 99 ? 4.451 10.411 0.056 1.00 92.69 99 ASP A CA 1
ATOM 817 C C . ASP A 1 99 ? 5.675 9.596 -0.397 1.00 92.69 99 ASP A C 1
ATOM 819 O O . ASP A 1 99 ? 6.364 9.989 -1.341 1.00 92.69 99 ASP A O 1
ATOM 823 N N . GLN A 1 100 ? 5.914 8.425 0.206 1.00 92.44 100 GLN A N 1
ATOM 824 C CA . GLN A 1 100 ? 6.981 7.506 -0.209 1.00 92.44 100 GLN A CA 1
ATOM 825 C C . GLN A 1 100 ? 6.755 6.950 -1.623 1.00 92.44 100 GLN A C 1
ATOM 827 O O . GLN A 1 100 ? 7.680 6.969 -2.438 1.00 92.44 100 GLN A O 1
ATOM 832 N N . VAL A 1 101 ? 5.534 6.502 -1.939 1.00 88.12 101 VAL A N 1
ATOM 833 C CA . VAL A 1 101 ? 5.173 6.002 -3.279 1.00 88.12 101 VAL A CA 1
ATOM 834 C C . VAL A 1 101 ? 5.331 7.101 -4.332 1.00 88.12 101 VAL A C 1
ATOM 836 O O . VAL A 1 101 ? 5.927 6.869 -5.384 1.00 88.12 101 VAL A O 1
ATOM 839 N N . GLN A 1 102 ? 4.856 8.317 -4.045 1.00 87.94 102 GLN A N 1
ATOM 840 C CA . GLN A 1 102 ? 4.972 9.455 -4.960 1.00 87.94 102 GLN A CA 1
ATOM 841 C C . GLN A 1 102 ? 6.431 9.854 -5.198 1.00 87.94 102 GLN A C 1
ATOM 843 O O . GLN A 1 102 ? 6.828 10.065 -6.345 1.00 87.94 102 GLN A O 1
ATOM 848 N N . LEU A 1 103 ? 7.243 9.916 -4.141 1.00 89.19 103 LEU A N 1
ATOM 849 C CA . LEU A 1 103 ? 8.667 10.229 -4.250 1.00 89.19 103 LEU A CA 1
ATOM 850 C C . LEU A 1 103 ? 9.412 9.194 -5.101 1.00 89.19 103 LEU A C 1
ATOM 852 O O . LEU A 1 103 ? 10.237 9.556 -5.947 1.00 89.19 103 LEU A O 1
ATOM 856 N N . LEU A 1 104 ? 9.114 7.910 -4.890 1.00 84.88 104 LEU A N 1
ATOM 857 C CA . LEU A 1 104 ? 9.710 6.821 -5.654 1.00 84.88 104 LEU A CA 1
ATOM 858 C C . LEU A 1 104 ? 9.291 6.886 -7.132 1.00 84.88 104 LEU A C 1
ATOM 860 O O . LEU A 1 104 ? 10.150 6.799 -8.009 1.00 84.88 104 LEU A O 1
ATOM 864 N N . GLY A 1 105 ? 8.004 7.124 -7.410 1.00 78.62 105 GLY A N 1
ATOM 865 C CA . GLY A 1 105 ? 7.478 7.309 -8.766 1.00 78.62 105 GLY A CA 1
ATOM 866 C C . GLY A 1 105 ? 8.128 8.482 -9.502 1.00 78.62 105 GLY A C 1
ATOM 867 O O . GLY A 1 105 ? 8.596 8.327 -10.629 1.00 78.62 105 GLY A O 1
ATOM 868 N N . MET A 1 106 ? 8.250 9.641 -8.847 1.00 81.50 106 MET A N 1
ATOM 869 C CA . MET A 1 106 ? 8.931 10.809 -9.419 1.00 81.50 106 MET A CA 1
ATOM 870 C C . MET A 1 106 ? 10.410 10.539 -9.698 1.00 81.50 106 MET A C 1
ATOM 872 O O . MET A 1 106 ? 10.930 10.958 -10.730 1.00 81.50 106 MET A O 1
ATOM 876 N N . THR A 1 107 ? 11.092 9.833 -8.793 1.00 82.38 107 THR A N 1
ATOM 877 C CA . THR A 1 107 ? 12.506 9.478 -8.963 1.00 82.38 107 THR A CA 1
ATOM 878 C C . THR A 1 107 ? 12.685 8.558 -10.164 1.00 82.38 107 THR A C 1
ATOM 880 O O . THR A 1 107 ? 13.562 8.805 -10.984 1.00 82.38 107 THR A O 1
ATOM 883 N N . PHE A 1 108 ? 11.8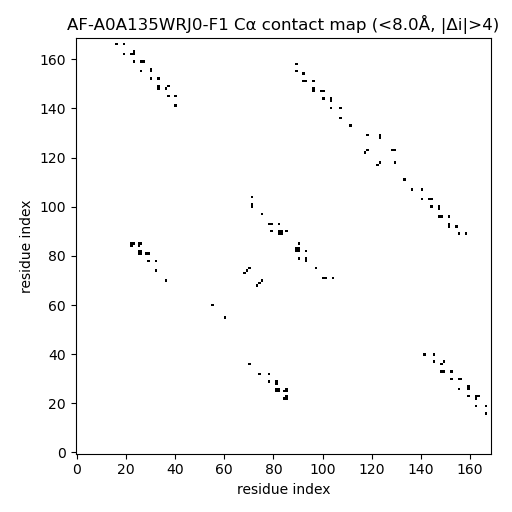20 7.554 -10.324 1.00 76.00 108 PHE A N 1
ATOM 884 C CA . PHE A 1 108 ? 11.850 6.666 -11.482 1.00 76.00 108 PHE A CA 1
ATOM 885 C C . PHE A 1 108 ? 11.629 7.420 -12.800 1.00 76.00 108 PHE A C 1
ATOM 887 O O . PHE A 1 108 ? 12.428 7.274 -13.723 1.00 76.00 108 PHE A O 1
ATOM 894 N N . ILE A 1 109 ? 10.603 8.277 -12.876 1.00 72.44 109 ILE A N 1
ATOM 895 C CA . ILE A 1 109 ? 10.320 9.082 -14.077 1.00 72.44 109 ILE A CA 1
ATOM 896 C C . ILE A 1 109 ? 11.508 9.987 -14.421 1.00 72.44 109 ILE A C 1
ATOM 898 O O . ILE A 1 109 ? 11.897 10.064 -15.584 1.00 72.44 109 ILE A O 1
ATOM 902 N N . ASN A 1 110 ? 12.113 10.637 -13.423 1.00 74.75 110 ASN A N 1
ATOM 903 C CA . ASN A 1 110 ? 13.277 11.495 -13.636 1.00 74.75 110 ASN A CA 1
ATOM 904 C C . ASN A 1 110 ? 14.505 10.699 -14.100 1.00 74.75 110 ASN A C 1
ATOM 906 O O . ASN A 1 110 ? 15.191 11.135 -15.017 1.00 74.75 110 ASN A O 1
ATOM 910 N N . GLU A 1 111 ? 14.782 9.534 -13.507 1.00 70.38 111 GLU A N 1
ATOM 911 C CA . GLU A 1 111 ? 15.903 8.676 -13.913 1.00 70.38 111 GLU A CA 1
ATOM 912 C C . GLU A 1 111 ? 15.736 8.160 -15.352 1.00 70.38 111 GLU A C 1
ATOM 914 O O . GLU A 1 111 ? 16.697 8.169 -16.120 1.00 70.38 111 GLU A O 1
ATOM 919 N N . VAL A 1 112 ? 14.522 7.751 -15.739 1.00 68.81 112 VAL A N 1
ATOM 920 C CA . VAL A 1 112 ? 14.216 7.329 -17.115 1.00 68.81 112 VAL A CA 1
ATOM 921 C C . VAL A 1 112 ? 14.276 8.516 -18.084 1.00 68.81 112 VAL A C 1
ATOM 923 O O . VAL A 1 112 ? 14.797 8.379 -19.190 1.00 68.81 112 VAL A O 1
ATOM 926 N N . GLY A 1 113 ? 13.780 9.685 -17.671 1.00 64.31 113 GLY A N 1
ATOM 927 C CA . GLY A 1 113 ? 13.795 10.915 -18.462 1.00 64.31 113 GLY A CA 1
ATOM 928 C C . GLY A 1 113 ? 15.209 11.416 -18.761 1.00 64.31 113 GLY A C 1
ATOM 929 O O . GLY A 1 113 ? 15.533 11.633 -19.926 1.00 64.31 113 GLY A O 1
ATOM 930 N N . LEU A 1 114 ? 16.065 11.523 -17.741 1.00 62.28 114 LEU A N 1
ATOM 931 C CA . LEU A 1 114 ? 17.456 11.974 -17.880 1.00 62.28 114 LEU A CA 1
ATOM 932 C C . LEU A 1 114 ? 18.271 11.047 -18.791 1.00 62.28 114 LEU A C 1
ATOM 934 O O . LEU A 1 114 ? 18.929 11.517 -19.714 1.00 62.28 114 LEU A O 1
ATOM 938 N N . GLU A 1 115 ? 18.160 9.727 -18.615 1.00 59.59 115 GLU A N 1
ATOM 939 C CA . GLU A 1 115 ? 18.866 8.787 -19.495 1.00 59.59 115 GLU A CA 1
ATOM 940 C C . GLU A 1 115 ? 18.297 8.762 -20.920 1.00 59.59 115 GLU A C 1
ATOM 942 O O . GLU A 1 115 ? 19.023 8.448 -21.858 1.00 59.59 115 GLU A O 1
ATOM 947 N N . SER A 1 116 ? 17.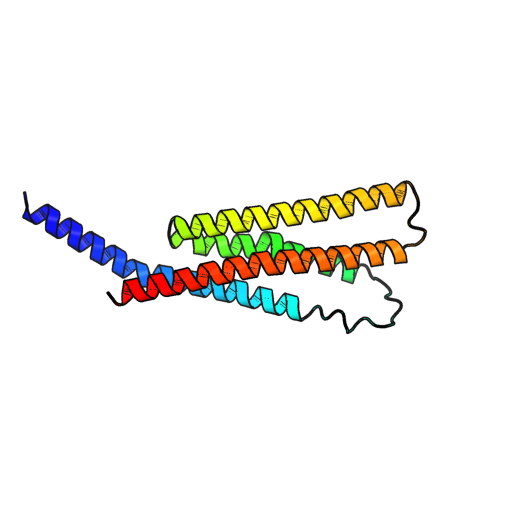030 9.140 -21.127 1.00 57.06 116 SER A N 1
ATOM 948 C CA . SER A 1 116 ? 16.473 9.304 -22.477 1.00 57.06 116 SER A CA 1
ATOM 949 C C . SER A 1 116 ? 17.018 10.539 -23.208 1.00 57.06 116 SER A C 1
ATOM 951 O O . SER A 1 116 ? 17.125 10.526 -24.438 1.00 57.06 116 SER A O 1
ATOM 953 N N . GLU A 1 117 ? 17.383 11.594 -22.473 1.00 57.44 117 GLU A N 1
ATOM 954 C CA . GLU A 1 117 ? 18.067 12.772 -23.017 1.00 57.44 117 GLU A CA 1
ATOM 955 C C . GLU A 1 117 ? 19.544 12.463 -23.285 1.00 57.44 117 GLU A C 1
ATOM 957 O O . GLU A 1 117 ? 20.019 12.712 -24.393 1.00 57.44 11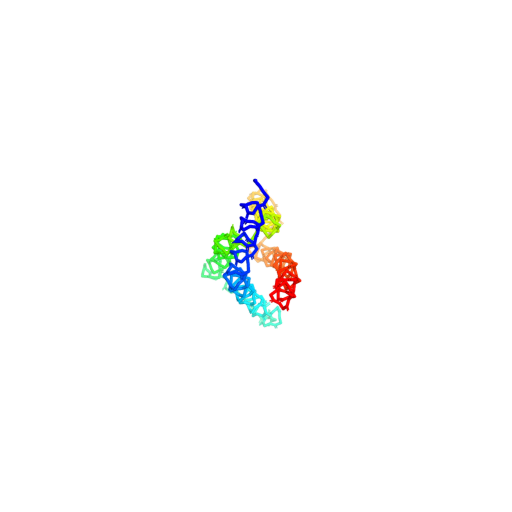7 GLU A O 1
ATOM 962 N N . ASP A 1 118 ? 20.229 11.778 -22.365 1.00 52.69 118 ASP A N 1
ATOM 963 C CA . ASP A 1 118 ? 21.597 11.290 -22.585 1.00 52.69 118 ASP A CA 1
ATOM 964 C C . ASP A 1 118 ? 21.672 10.265 -23.738 1.00 52.69 118 ASP A C 1
ATOM 966 O O . ASP A 1 118 ? 22.650 10.238 -24.488 1.00 52.69 118 ASP A O 1
ATOM 970 N N . TYR A 1 119 ? 20.618 9.464 -23.959 1.00 53.78 119 TYR A N 1
ATOM 971 C CA . TYR A 1 119 ? 20.489 8.574 -25.122 1.00 53.78 119 TYR A CA 1
ATOM 972 C C . TYR A 1 119 ? 20.453 9.350 -26.446 1.00 53.78 119 TYR A C 1
ATOM 974 O O . TYR A 1 119 ? 20.958 8.861 -27.460 1.00 53.78 119 TYR A O 1
ATOM 982 N N . LYS A 1 120 ? 19.870 10.558 -26.452 1.00 53.81 120 LYS A N 1
ATOM 983 C CA . LYS A 1 120 ? 19.898 11.452 -27.620 1.00 53.81 120 LYS A CA 1
ATOM 984 C C . LYS A 1 120 ? 21.276 12.086 -27.816 1.00 53.81 120 LYS A C 1
ATOM 986 O O . LYS A 1 120 ? 21.644 12.305 -28.970 1.00 53.81 120 LYS A O 1
ATOM 991 N N . ASP A 1 121 ? 22.022 12.326 -26.734 1.00 52.91 121 ASP A N 1
ATOM 992 C CA . ASP A 1 121 ? 23.265 13.103 -26.767 1.00 52.91 121 ASP A CA 1
ATOM 993 C C . ASP A 1 121 ? 24.568 12.282 -26.862 1.00 52.91 121 ASP A C 1
ATOM 995 O O . ASP A 1 121 ? 25.446 12.702 -27.613 1.00 52.91 121 ASP A O 1
ATOM 999 N N . SER A 1 122 ? 24.750 11.121 -26.203 1.00 50.78 122 SER A N 1
ATOM 1000 C CA . SER A 1 122 ? 25.839 10.159 -26.517 1.00 50.78 122 SER A CA 1
ATOM 1001 C C . SER A 1 122 ? 25.895 8.886 -25.631 1.00 50.78 122 SER A C 1
ATOM 1003 O O . SER A 1 122 ? 25.706 8.938 -24.425 1.00 50.78 122 SER A O 1
ATOM 1005 N N . LYS A 1 123 ? 26.365 7.768 -26.228 1.00 47.72 123 LYS A N 1
ATOM 1006 C CA . LYS A 1 123 ? 27.001 6.559 -25.617 1.00 47.72 123 LYS A CA 1
ATOM 1007 C C . LYS A 1 123 ? 26.172 5.361 -25.106 1.00 47.72 123 LYS A C 1
ATOM 1009 O O . LYS A 1 123 ? 26.781 4.431 -24.580 1.00 47.72 123 LYS A O 1
ATOM 1014 N N . VAL A 1 124 ? 24.881 5.231 -25.404 1.00 47.78 124 VAL A N 1
ATOM 1015 C CA . VAL A 1 124 ? 24.236 3.897 -25.416 1.00 47.78 124 VAL A CA 1
ATOM 1016 C C . VAL A 1 124 ? 24.204 3.404 -26.861 1.00 47.78 124 VAL A C 1
ATOM 1018 O O . VAL A 1 124 ? 23.364 3.795 -27.660 1.00 47.78 124 VAL A O 1
ATOM 1021 N N . THR A 1 125 ? 25.177 2.579 -27.250 1.00 55.03 125 THR A N 1
ATOM 1022 C CA . THR A 1 125 ? 25.432 2.212 -28.658 1.00 55.03 125 THR A CA 1
ATOM 1023 C C . THR A 1 125 ? 24.401 1.260 -29.280 1.00 55.03 125 THR A C 1
ATOM 1025 O O . THR A 1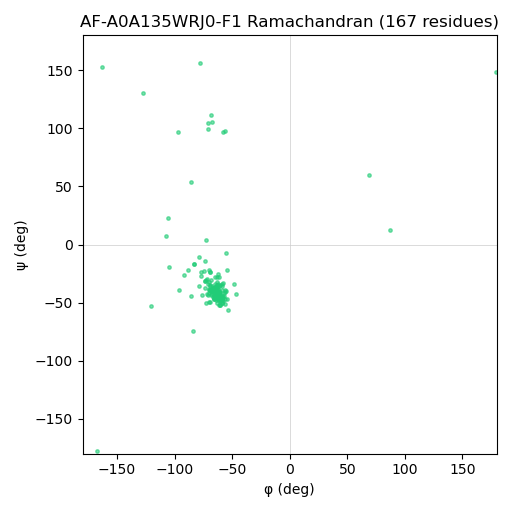 125 ? 24.578 0.841 -30.423 1.00 55.03 125 THR A O 1
ATOM 1028 N N . SER A 1 126 ? 23.324 0.898 -28.570 1.00 63.59 126 SER A N 1
ATOM 1029 C CA . SER A 1 126 ? 22.238 0.077 -29.121 1.00 63.59 126 SER A CA 1
ATOM 1030 C C . SER A 1 126 ? 20.957 0.130 -28.281 1.00 63.59 126 SER A C 1
ATOM 1032 O O . SER A 1 126 ? 21.011 0.240 -27.057 1.00 63.59 126 SER A O 1
ATOM 1034 N N . LEU A 1 127 ? 19.809 -0.076 -28.936 1.00 63.75 127 LEU A N 1
ATOM 1035 C CA . LEU A 1 127 ? 18.490 -0.281 -28.316 1.00 63.75 127 LEU A CA 1
ATOM 1036 C C . LEU A 1 127 ? 18.522 -1.333 -27.187 1.00 63.75 127 LEU A C 1
ATOM 1038 O O . LEU A 1 127 ? 17.843 -1.185 -26.176 1.00 63.75 127 LEU A O 1
ATOM 1042 N N . ALA A 1 128 ? 19.361 -2.365 -27.327 1.00 63.31 128 ALA A N 1
ATOM 1043 C CA . ALA A 1 128 ? 19.542 -3.407 -26.320 1.00 63.31 128 ALA A CA 1
ATOM 1044 C C . ALA A 1 128 ? 20.119 -2.876 -24.992 1.00 63.31 128 ALA A C 1
ATOM 1046 O O . ALA A 1 128 ? 19.733 -3.357 -23.931 1.00 63.31 128 ALA A O 1
ATOM 1047 N N . GLY A 1 129 ? 21.002 -1.871 -25.035 1.00 64.19 129 GLY A N 1
ATOM 1048 C CA . GLY A 1 129 ? 21.562 -1.248 -23.831 1.00 64.19 129 GLY A CA 1
ATOM 1049 C C . GLY A 1 129 ? 20.535 -0.414 -23.063 1.00 64.19 129 GLY A C 1
ATOM 1050 O O . GLY A 1 129 ? 20.482 -0.483 -21.839 1.00 64.19 129 GLY A O 1
ATOM 1051 N N . PHE A 1 130 ? 19.671 0.310 -23.779 1.00 66.12 130 PHE A N 1
ATOM 1052 C CA . PHE A 1 130 ? 18.575 1.074 -23.175 1.00 66.12 130 PHE A CA 1
ATOM 1053 C C . PHE A 1 130 ? 17.525 0.158 -22.532 1.00 66.12 130 PHE A C 1
ATOM 1055 O O . PHE A 1 130 ? 17.025 0.434 -21.447 1.00 66.12 130 PHE A O 1
ATOM 1062 N N . ILE A 1 131 ? 17.243 -0.986 -23.157 1.00 66.69 131 ILE A N 1
ATOM 1063 C CA . ILE A 1 131 ? 16.340 -1.998 -22.601 1.00 66.69 131 ILE A CA 1
ATOM 1064 C C . ILE A 1 131 ? 16.914 -2.619 -21.318 1.00 66.69 131 ILE A C 1
ATOM 1066 O O . ILE A 1 131 ? 16.200 -2.725 -20.325 1.00 66.69 131 ILE A O 1
ATOM 1070 N N . ASP A 1 132 ? 18.193 -3.011 -21.304 1.00 67.19 132 ASP A N 1
ATOM 1071 C CA . ASP A 1 132 ? 18.839 -3.552 -20.094 1.00 67.19 132 ASP A CA 1
ATOM 1072 C C . ASP A 1 132 ? 18.855 -2.525 -18.946 1.00 67.19 132 ASP A C 1
ATOM 1074 O O . ASP A 1 132 ? 18.653 -2.878 -17.782 1.00 67.19 132 ASP A O 1
ATOM 1078 N N . PHE A 1 133 ? 19.024 -1.239 -19.273 1.00 68.62 133 PHE A N 1
ATOM 1079 C CA . PHE A 1 133 ? 18.858 -0.144 -18.321 1.00 68.62 133 PHE A CA 1
ATOM 1080 C C . PHE A 1 133 ? 17.435 -0.095 -17.744 1.00 68.62 133 PHE A C 1
ATOM 1082 O O . PHE A 1 133 ? 17.286 -0.118 -16.520 1.00 68.62 133 PHE A O 1
ATOM 1089 N N . LEU A 1 134 ? 16.402 -0.096 -18.596 1.00 67.69 134 LEU A N 1
ATOM 1090 C CA . LEU A 1 134 ? 15.005 -0.082 -18.153 1.00 67.69 134 LEU A CA 1
ATOM 1091 C C . LEU A 1 134 ? 14.691 -1.276 -17.248 1.00 67.69 134 LEU A C 1
ATOM 1093 O O . LEU A 1 134 ? 14.145 -1.071 -16.172 1.00 67.69 134 LEU A O 1
ATOM 1097 N N . TYR A 1 135 ? 15.119 -2.491 -17.603 1.00 70.12 135 TYR A N 1
ATOM 1098 C CA . TYR A 1 135 ? 14.913 -3.679 -16.764 1.00 70.12 135 TYR A CA 1
ATOM 1099 C C . TYR A 1 135 ? 15.590 -3.578 -15.393 1.00 70.12 135 TYR A C 1
ATOM 1101 O O . TYR A 1 135 ? 15.030 -3.992 -14.378 1.00 70.12 135 TYR A O 1
ATOM 1109 N N . LYS A 1 136 ? 16.815 -3.043 -15.329 1.00 69.75 136 LYS A N 1
ATOM 1110 C CA . LYS A 1 136 ? 17.518 -2.862 -14.048 1.00 69.75 136 LYS A CA 1
ATOM 1111 C C . LYS A 1 136 ? 16.829 -1.825 -13.168 1.00 69.75 136 LYS A C 1
ATOM 1113 O O . LYS A 1 136 ? 16.771 -2.008 -11.950 1.00 69.75 136 LYS A O 1
ATOM 1118 N N . ARG A 1 13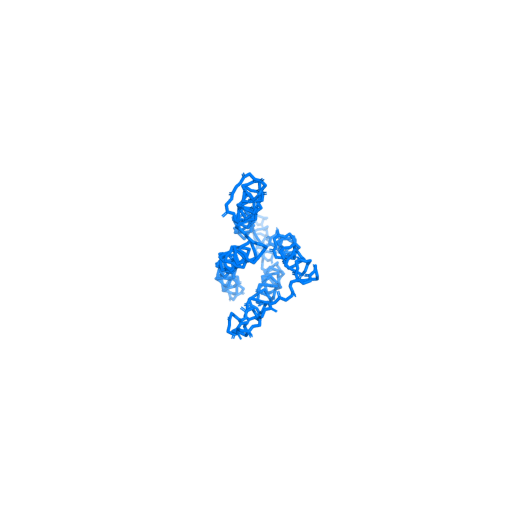7 ? 16.335 -0.743 -13.772 1.00 72.69 137 ARG A N 1
ATOM 1119 C CA . ARG A 1 137 ? 15.618 0.325 -13.067 1.00 72.69 137 ARG A CA 1
ATOM 1120 C C . ARG A 1 137 ? 14.243 -0.128 -12.605 1.00 72.69 137 ARG A C 1
ATOM 1122 O O . ARG A 1 137 ? 13.929 0.100 -11.444 1.00 72.69 137 ARG A O 1
ATOM 1129 N N . ASP A 1 138 ? 13.511 -0.830 -13.461 1.00 72.12 138 ASP A N 1
ATOM 1130 C CA . ASP A 1 138 ? 12.242 -1.489 -13.154 1.00 72.12 138 ASP A CA 1
ATOM 1131 C C . ASP A 1 138 ? 12.394 -2.403 -11.936 1.00 72.12 138 ASP A C 1
ATOM 1133 O O . ASP A 1 138 ? 11.815 -2.145 -10.889 1.00 72.12 138 ASP A O 1
ATOM 1137 N N . LYS A 1 139 ? 13.336 -3.351 -11.975 1.00 72.19 139 LYS A N 1
ATOM 1138 C CA . LYS A 1 139 ? 13.583 -4.253 -10.843 1.00 72.19 139 LYS A CA 1
ATOM 1139 C C . LYS A 1 139 ? 13.902 -3.527 -9.531 1.00 72.19 139 LYS A C 1
ATOM 1141 O O . LYS A 1 139 ? 13.470 -3.957 -8.462 1.00 72.19 139 LYS A O 1
ATOM 1146 N N . LYS A 1 140 ? 14.706 -2.459 -9.586 1.00 73.12 140 LYS A N 1
ATOM 1147 C CA . LYS A 1 140 ? 15.036 -1.658 -8.397 1.00 73.12 140 LYS A CA 1
ATOM 1148 C C . LYS A 1 140 ? 13.796 -0.935 -7.872 1.00 73.12 140 LYS A C 1
ATOM 1150 O O . LYS A 1 140 ? 13.568 -0.946 -6.666 1.00 73.12 140 LYS A O 1
ATOM 1155 N N . PHE A 1 141 ? 13.029 -0.322 -8.767 1.00 77.75 141 PHE A N 1
ATOM 1156 C CA . PHE A 1 141 ? 11.801 0.383 -8.440 1.00 77.75 141 PHE A CA 1
ATOM 1157 C C . PHE A 1 141 ? 10.783 -0.558 -7.800 1.00 77.75 141 PHE A C 1
ATOM 1159 O O . PHE A 1 141 ? 10.332 -0.279 -6.694 1.00 77.75 141 PHE A O 1
ATOM 1166 N N . THR A 1 142 ? 10.496 -1.696 -8.431 1.00 75.50 142 THR A N 1
ATOM 1167 C CA . THR A 1 142 ? 9.512 -2.665 -7.943 1.00 75.50 142 THR A CA 1
ATOM 1168 C C . THR A 1 142 ? 9.916 -3.214 -6.578 1.00 75.50 142 THR A C 1
ATOM 1170 O O . THR A 1 142 ? 9.107 -3.201 -5.661 1.00 75.50 142 THR A O 1
ATOM 1173 N N . TYR A 1 143 ? 11.199 -3.537 -6.367 1.00 77.50 143 TYR A N 1
ATOM 1174 C CA . TYR A 1 143 ? 11.694 -3.936 -5.044 1.00 77.50 143 TYR A CA 1
ATOM 1175 C C . TYR A 1 143 ? 11.482 -2.850 -3.973 1.00 77.50 143 TYR A C 1
ATOM 1177 O O . TYR A 1 143 ? 11.040 -3.138 -2.862 1.00 77.50 143 TYR A O 1
ATOM 1185 N N . GLN A 1 144 ? 11.806 -1.590 -4.284 1.00 80.56 144 GLN A N 1
ATOM 1186 C CA . GLN A 1 144 ? 11.616 -0.480 -3.345 1.00 80.56 144 GLN A CA 1
ATOM 1187 C C . GLN A 1 144 ? 10.135 -0.225 -3.059 1.00 80.56 144 GLN A C 1
ATOM 1189 O O . GLN A 1 144 ? 9.778 0.058 -1.916 1.00 80.56 144 GLN A O 1
ATOM 1194 N N . LEU A 1 145 ? 9.285 -0.363 -4.074 1.00 81.94 145 LEU A N 1
ATOM 1195 C CA . LEU A 1 145 ? 7.845 -0.235 -3.943 1.00 81.94 145 LEU A CA 1
ATOM 1196 C C . LEU A 1 145 ? 7.282 -1.363 -3.073 1.00 81.94 145 LEU A C 1
ATOM 1198 O O . LEU A 1 145 ? 6.580 -1.078 -2.108 1.00 81.94 145 LEU A O 1
ATOM 1202 N N . GLY A 1 146 ? 7.676 -2.612 -3.323 1.00 78.94 146 GLY A N 1
ATOM 1203 C CA . GLY A 1 146 ? 7.302 -3.769 -2.513 1.00 78.94 146 GLY A CA 1
ATOM 1204 C C . GLY A 1 146 ? 7.663 -3.598 -1.035 1.00 78.94 146 GLY A C 1
ATOM 1205 O O . GLY A 1 146 ? 6.846 -3.900 -0.169 1.00 78.94 146 GLY A O 1
ATOM 1206 N N . MET A 1 147 ? 8.829 -3.018 -0.719 1.00 81.88 147 MET A N 1
ATOM 1207 C CA . MET A 1 147 ? 9.186 -2.697 0.672 1.00 81.88 147 MET A CA 1
ATOM 1208 C C . MET A 1 147 ? 8.252 -1.656 1.309 1.00 81.88 147 MET A C 1
ATOM 1210 O O . MET A 1 147 ? 7.888 -1.812 2.471 1.00 81.88 147 MET A O 1
ATOM 1214 N N . ILE A 1 148 ? 7.851 -0.614 0.571 1.00 86.00 148 ILE A N 1
ATOM 1215 C C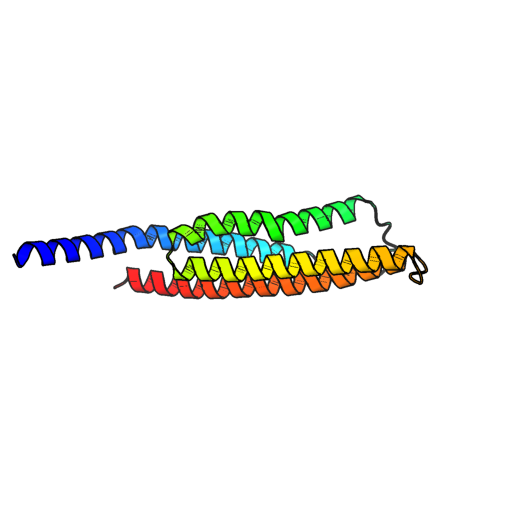A . ILE A 1 148 ? 6.910 0.413 1.059 1.00 86.00 148 ILE A CA 1
ATOM 1216 C C . ILE A 1 148 ? 5.530 -0.208 1.335 1.00 86.00 148 ILE A C 1
ATOM 1218 O O . ILE A 1 148 ? 4.910 0.069 2.361 1.00 86.00 148 ILE A O 1
ATOM 1222 N N . TYR A 1 149 ? 5.062 -1.077 0.438 1.00 85.19 149 TYR A N 1
ATOM 1223 C CA . TYR A 1 149 ? 3.801 -1.804 0.593 1.00 85.19 149 TYR A CA 1
ATOM 1224 C C . TYR A 1 149 ? 3.830 -2.784 1.776 1.00 85.19 149 TYR A C 1
ATOM 1226 O O . TYR A 1 149 ? 2.884 -2.824 2.563 1.00 85.19 149 TYR A O 1
ATOM 1234 N N . ALA A 1 150 ? 4.925 -3.529 1.943 1.00 82.44 150 ALA A N 1
ATOM 1235 C CA . ALA A 1 150 ? 5.105 -4.452 3.061 1.00 82.44 150 ALA A CA 1
ATOM 1236 C C . ALA A 1 150 ? 5.159 -3.727 4.416 1.00 82.44 150 ALA A C 1
ATOM 1238 O O . ALA A 1 150 ? 4.578 -4.201 5.390 1.00 82.44 150 ALA A O 1
ATOM 1239 N N . ASP A 1 151 ? 5.812 -2.563 4.483 1.00 86.06 151 ASP A N 1
ATOM 1240 C CA . ASP A 1 151 ? 5.848 -1.738 5.694 1.00 86.06 151 ASP A CA 1
ATOM 1241 C C . ASP A 1 151 ? 4.443 -1.259 6.096 1.00 86.06 151 ASP A C 1
ATOM 1243 O O . ASP A 1 151 ? 4.052 -1.384 7.260 1.00 86.06 151 ASP A O 1
ATOM 1247 N N . LEU A 1 152 ? 3.639 -0.797 5.129 1.00 89.69 152 LEU A N 1
ATOM 1248 C CA . LEU A 1 152 ? 2.246 -0.424 5.386 1.00 89.69 152 LEU A CA 1
ATOM 1249 C C . LEU A 1 152 ? 1.412 -1.620 5.865 1.00 89.69 152 LEU A C 1
ATOM 1251 O O . LEU A 1 152 ? 0.617 -1.474 6.793 1.00 89.69 152 LEU A O 1
ATOM 1255 N N . HIS A 1 153 ? 1.607 -2.795 5.262 1.00 86.81 153 HIS A N 1
ATOM 1256 C CA . HIS A 1 153 ? 0.918 -4.022 5.658 1.00 86.81 153 HIS A CA 1
ATOM 1257 C C . HIS A 1 153 ? 1.208 -4.385 7.121 1.00 86.81 153 HIS A C 1
ATOM 1259 O O . HIS A 1 153 ? 0.286 -4.647 7.888 1.00 86.81 153 HIS A O 1
ATOM 1265 N N . VAL A 1 154 ? 2.477 -4.341 7.540 1.00 86.62 154 VAL A N 1
ATOM 1266 C CA . VAL A 1 154 ? 2.863 -4.610 8.936 1.00 86.62 154 VAL A CA 1
ATOM 1267 C C . VAL A 1 154 ? 2.241 -3.589 9.894 1.00 86.62 154 VAL A C 1
ATOM 1269 O O . VAL A 1 154 ? 1.714 -3.976 10.935 1.00 86.62 154 VAL A O 1
ATOM 1272 N N . GLN A 1 155 ? 2.255 -2.296 9.547 1.00 90.44 155 GLN A N 1
ATOM 1273 C CA . GLN A 1 155 ? 1.625 -1.255 10.371 1.00 90.44 155 GLN A CA 1
ATOM 1274 C C . GLN A 1 155 ? 0.112 -1.476 10.526 1.00 90.44 155 GLN A C 1
ATOM 1276 O O . GLN A 1 155 ? -0.420 -1.322 11.625 1.00 90.44 155 GLN A O 1
ATOM 1281 N N . LEU A 1 156 ? -0.575 -1.870 9.449 1.00 89.44 156 LEU A N 1
ATOM 1282 C CA . LEU A 1 156 ? -2.003 -2.186 9.485 1.00 89.44 156 LEU A CA 1
ATOM 1283 C C . LEU A 1 156 ? -2.314 -3.440 10.299 1.00 89.44 156 LEU A C 1
ATOM 1285 O O . LEU A 1 156 ? -3.285 -3.425 11.047 1.00 89.44 156 LEU A O 1
ATOM 1289 N N . ALA A 1 157 ? -1.498 -4.490 10.196 1.00 87.50 157 ALA A N 1
ATOM 1290 C CA . ALA A 1 157 ? -1.675 -5.706 10.986 1.00 87.50 157 ALA A CA 1
ATOM 1291 C C . ALA A 1 157 ? -1.572 -5.415 12.494 1.00 87.50 157 ALA A C 1
ATOM 1293 O O . ALA A 1 157 ? -2.438 -5.820 13.262 1.00 87.50 157 ALA A O 1
ATOM 1294 N N . LEU A 1 158 ? -0.585 -4.614 12.912 1.00 89.50 158 LEU A N 1
ATOM 1295 C CA . LEU A 1 158 ? -0.466 -4.174 14.308 1.00 89.50 158 LEU A CA 1
ATOM 1296 C C . LEU A 1 158 ? -1.675 -3.342 14.755 1.00 89.50 158 LEU A C 1
ATOM 1298 O O . LEU A 1 158 ? -2.139 -3.468 15.886 1.00 89.50 158 LEU A O 1
ATOM 1302 N N . LYS A 1 159 ? -2.204 -2.487 13.871 1.00 91.25 159 LYS A N 1
ATOM 1303 C CA . LYS A 1 159 ? -3.399 -1.690 14.164 1.00 91.25 159 LYS A CA 1
ATOM 1304 C C . LYS A 1 159 ? -4.663 -2.551 14.249 1.00 91.25 159 LYS A C 1
ATOM 1306 O O . LYS A 1 159 ? -5.528 -2.267 15.072 1.00 91.25 159 LYS A O 1
ATOM 1311 N N . HIS A 1 160 ? -4.770 -3.591 13.421 1.00 91.38 160 HIS A N 1
ATOM 1312 C CA . HIS A 1 160 ? -5.852 -4.578 13.478 1.00 91.38 160 HIS A CA 1
ATOM 1313 C C . HIS A 1 160 ? -5.881 -5.267 14.841 1.00 91.38 160 HIS A C 1
ATOM 1315 O O . HIS A 1 160 ? -6.916 -5.236 15.502 1.00 91.38 160 HIS A O 1
ATOM 1321 N N . GLU A 1 161 ? -4.734 -5.775 15.305 1.00 89.62 161 GLU A N 1
ATOM 1322 C CA . GLU A 1 161 ? -4.602 -6.411 16.623 1.00 89.62 161 GLU A CA 1
ATOM 1323 C C . GLU A 1 161 ? -5.026 -5.468 17.760 1.00 89.62 161 GLU A C 1
ATOM 1325 O O . GLU A 1 161 ? -5.807 -5.861 18.623 1.00 89.62 161 GLU A O 1
ATOM 1330 N N . GLN A 1 162 ? -4.605 -4.198 17.718 1.00 91.19 162 GLN A N 1
ATOM 1331 C CA . GLN A 1 162 ? -5.009 -3.192 18.711 1.00 91.19 162 GLN A CA 1
ATOM 1332 C C . GLN A 1 162 ? -6.530 -2.989 18.767 1.00 91.19 162 GLN A C 1
ATOM 1334 O O . GLN A 1 162 ? -7.106 -2.941 19.851 1.00 91.19 162 GLN A O 1
ATOM 1339 N N . LEU A 1 163 ? -7.197 -2.879 17.614 1.00 88.44 163 LEU A N 1
ATOM 1340 C CA . LEU A 1 163 ? -8.651 -2.686 17.574 1.00 88.44 163 LEU A CA 1
ATOM 1341 C C . LEU A 1 163 ? -9.425 -3.939 18.008 1.00 88.44 163 LEU A C 1
ATOM 1343 O O . LEU A 1 163 ? -10.508 -3.812 18.579 1.00 88.44 163 LEU A O 1
ATOM 1347 N N . ILE A 1 164 ? -8.889 -5.135 17.742 1.00 87.25 164 ILE A N 1
ATOM 1348 C CA . ILE A 1 164 ? -9.444 -6.402 18.240 1.00 87.25 164 ILE A CA 1
ATOM 1349 C C . ILE A 1 164 ? -9.365 -6.432 19.772 1.00 87.25 164 ILE A C 1
ATOM 1351 O O . ILE A 1 164 ? -10.370 -6.705 20.425 1.00 87.25 164 ILE A O 1
ATOM 1355 N N . GLU A 1 165 ? -8.211 -6.086 20.351 1.00 88.25 165 GLU A N 1
ATOM 1356 C CA . GLU A 1 165 ? -8.056 -5.997 21.806 1.00 88.25 165 GLU A CA 1
ATOM 1357 C C . GLU A 1 165 ? -9.048 -4.989 22.411 1.00 88.25 165 GLU A C 1
ATOM 1359 O O . GLU A 1 165 ? -9.716 -5.298 23.394 1.00 88.25 165 GLU A O 1
ATOM 1364 N N . GLU A 1 166 ? -9.221 -3.814 21.798 1.00 84.88 166 GLU A N 1
ATOM 1365 C CA . GLU A 1 166 ? -10.206 -2.811 22.233 1.00 84.88 166 GLU A CA 1
ATOM 1366 C C . GLU A 1 166 ? -11.665 -3.304 22.178 1.00 84.88 166 GLU A C 1
ATOM 1368 O O . GLU A 1 166 ? -12.502 -2.827 22.947 1.00 84.88 166 GLU A O 1
ATOM 1373 N N . LEU A 1 167 ? -11.990 -4.248 21.289 1.00 80.50 167 LEU A N 1
ATOM 1374 C CA . LEU A 1 167 ? -13.329 -4.834 21.180 1.00 80.50 167 LEU A CA 1
ATOM 1375 C C . LEU A 1 167 ? -13.629 -5.796 22.345 1.00 80.50 167 LEU A C 1
ATOM 1377 O O . LEU A 1 167 ? -14.763 -5.829 22.848 1.00 80.50 167 LEU A O 1
ATOM 1381 N N . ASP A 1 168 ? -12.616 -6.554 22.771 1.00 69.88 168 ASP A N 1
ATOM 1382 C CA . ASP A 1 168 ? -12.705 -7.577 23.818 1.00 69.88 168 ASP A CA 1
ATOM 1383 C C . ASP A 1 168 ? -12.799 -6.989 25.245 1.00 69.88 168 ASP A C 1
ATOM 1385 O O . ASP A 1 168 ? -13.343 -7.647 26.140 1.00 69.88 168 ASP A O 1
ATOM 1389 N N . TYR A 1 169 ? -12.337 -5.748 25.459 1.00 57.16 169 TYR A N 1
ATOM 1390 C CA . TYR A 1 169 ? -12.436 -5.003 26.733 1.00 57.16 169 TYR A CA 1
ATOM 1391 C C . TYR A 1 169 ? -13.701 -4.129 26.849 1.00 57.16 169 TYR A C 1
ATOM 1393 O O . TYR A 1 169 ? -14.164 -3.913 27.994 1.00 57.16 169 TYR A O 1
#

Sequence (169 aa):
MLGVSISIRDSAKLREKDDLPGKISRIENAIDILERVTEIDLAFDARSHKNRFVQVDYSTMYKILDDYNELTEIIPKKLKNDFIYIDAEAYQMYLRFKDQVQLLGMTFINEVGLESEDYKDSKVTSLAGFIDFLYKRDKKFTYQLGMIYADLHVQLALKHEQLIEELDY

Nearest PDB structures (foldseek):
  5gtm-assembly1_A  TM=2.498E-01  e=6.011E-01  Homo sapiens
  7sqc-assembly1_1V  TM=2.769E-01  e=2.882E+00  Chlamydomonas reinhardtii
  5xg2-assembly1_A  TM=3.517E-01  e=4.860E+00  Pyrococcus yayanosii CH1
  8to0-assembly1_Gc  TM=3.381E-01  e=8.194E+00  Mus musculus
  7sqc-assembly1_1X  TM=1.982E-01  e=4.860E+00  Chlamydomonas reinhardtii

Solvent-accessible surface area (backbone atoms only — not comparable to full-atom values): 9556 Å² total; per-residue (Å²): 129,68,72,60,60,50,54,51,52,54,53,50,53,49,52,54,60,68,44,43,65,61,28,47,54,30,48,52,55,44,46,56,56,49,54,56,50,57,57,60,62,68,68,69,55,80,76,78,68,75,88,63,91,72,81,80,50,71,65,61,58,50,49,52,53,51,54,48,44,42,68,63,48,50,49,57,56,56,44,49,71,36,31,71,67,57,41,74,67,51,34,50,53,50,50,54,50,51,53,52,46,50,53,51,52,52,49,51,54,49,55,55,49,53,52,53,52,40,58,75,72,63,87,62,93,42,74,68,54,55,48,53,49,49,54,55,49,48,55,50,50,52,53,55,48,51,51,54,52,50,51,52,46,53,55,48,52,56,51,45,53,52,53,52,54,62,69,78,106

pLDDT: mean 71.61, std 17.7, range [28.39, 94.38]

Radius of gyration: 22.65 Å; Cα contacts (8 Å, |Δi|>4): 76; chains: 1; bounding box: 53×35×67 Å

Secondary structure (DSSP, 8-state):
--HHHHHHHHHHHHHHHHHHHHHHHHHHHHHHHHHHHHHHHHT--TTTTTT------HHHHHHHHHHHHIIIIIHHHHHHHHHTTT-HHHHHHHHHHHHHHHHHHHHHHHHHHHHHHHHHHS---SHHHHHHHHHHHHHHHHHHHHHHHHHHHHHHHHHHHHHHHHHH-

Foldseek 3Di:
DVVVVVVVVVVVLVVVLVCLVVLLVLLVVLLVLLVVLVVVLVVPPPVVPPDDPDPDDVVVVVVLVVNLCCLLPVSLVVNCVSQVSNDPVSNVLSVVLNVQSVVLVVVLVVVLVVVVVVVVVDDPPD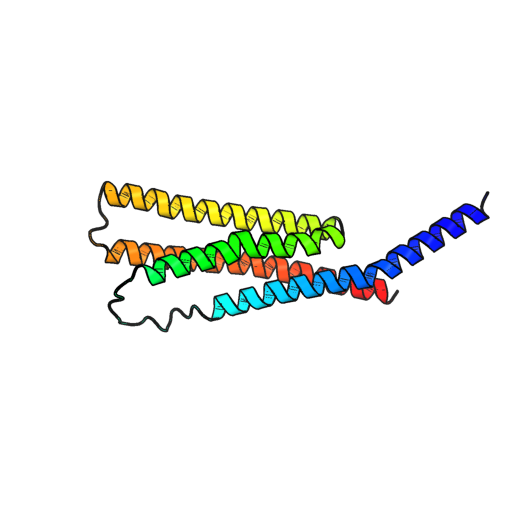PVSNVVVNVVSSVVSSVSSNVSSVVSSVVSVVVSVVSVVVNVD